Protein AF-A0A1M3HC58-F1 (afdb_monomer)

Sequence (73 aa):
MNNQPTTPLYLRYGGAKKSTFEMSHEELEQAAQSILRRVKEKAFSKGLPNYFSKDGKVMAEYPDGRIEVVKKN

Nearest PDB structures (foldseek):
  4jpd-assembly1_A  TM=3.832E-01  e=8.227E-01  Burkholderia cenocepacia J2315
  8xis-assembly1_B  TM=4.939E-01  e=8.212E+00  Acetivibrio thermocellus
  5nz8-assembly1_A  TM=4.794E-01  e=7.200E+00  Acetivibrio thermocellus
  8h6h-assembly1_A  TM=4.848E-01  e=8.770E+00  Acetivibrio thermocellus
  5tre-assembly1_U  TM=3.004E-01  e=6.742E+00  Saccharomyces cerevisiae

Radius of gyration: 14.9 Å; Cα contacts (8 Å, |Δi|>4): 53; chains: 1; bounding box: 41×23×39 Å

Structure (mmCIF, N/CA/C/O backbone):
data_AF-A0A1M3HC58-F1
#
_entry.id   AF-A0A1M3HC58-F1
#
loop_
_atom_site.group_PDB
_atom_site.id
_atom_site.type_symbol
_atom_site.label_atom_id
_atom_site.label_alt_id
_atom_site.label_comp_id
_atom_site.label_asym_id
_atom_site.label_entity_id
_atom_site.label_seq_id
_atom_site.pdbx_PDB_ins_code
_atom_site.Cartn_x
_atom_site.Cartn_y
_atom_site.Cartn_z
_atom_site.occupancy
_atom_site.B_iso_or_equiv
_atom_site.auth_seq_id
_atom_site.auth_comp_id
_atom_site.auth_asym_id
_atom_site.auth_atom_id
_atom_site.pdbx_PDB_model_num
ATOM 1 N N . MET A 1 1 ? 25.042 -13.142 -10.846 1.00 38.50 1 MET A N 1
ATOM 2 C CA . MET A 1 1 ? 23.572 -13.150 -11.012 1.00 38.50 1 MET A CA 1
ATOM 3 C C . MET A 1 1 ? 22.958 -13.155 -9.620 1.00 38.50 1 MET A C 1
ATOM 5 O O . MET A 1 1 ? 23.055 -14.164 -8.936 1.00 38.50 1 MET A O 1
ATOM 9 N N . ASN A 1 2 ? 22.443 -12.014 -9.154 1.00 41.34 2 ASN A N 1
ATOM 10 C CA . ASN A 1 2 ? 21.900 -11.878 -7.799 1.00 41.34 2 ASN A CA 1
ATOM 11 C C . ASN A 1 2 ? 20.412 -12.239 -7.805 1.00 41.34 2 ASN A C 1
ATOM 13 O O . ASN A 1 2 ? 19.566 -11.396 -8.089 1.00 41.34 2 ASN A O 1
ATOM 17 N N . ASN A 1 3 ? 20.106 -13.497 -7.491 1.00 51.81 3 ASN A N 1
ATOM 18 C CA . ASN A 1 3 ? 18.745 -13.965 -7.247 1.00 51.81 3 ASN A CA 1
ATOM 19 C C . ASN A 1 3 ? 18.287 -13.471 -5.868 1.00 51.81 3 ASN A C 1
ATOM 21 O O . ASN A 1 3 ? 18.435 -14.177 -4.872 1.00 51.81 3 ASN A O 1
ATOM 25 N N . GLN A 1 4 ? 17.763 -12.245 -5.785 1.00 57.09 4 GLN A N 1
ATOM 26 C CA . GLN A 1 4 ? 17.005 -11.846 -4.601 1.00 57.09 4 GLN A CA 1
ATOM 27 C C . GLN A 1 4 ? 15.636 -12.537 -4.642 1.00 57.09 4 GLN A C 1
ATOM 29 O O . GLN A 1 4 ? 14.924 -12.402 -5.638 1.00 57.09 4 GLN A O 1
ATOM 34 N N . PRO A 1 5 ? 15.242 -13.277 -3.594 1.00 47.97 5 PRO A N 1
ATOM 35 C CA . PRO A 1 5 ? 13.924 -13.881 -3.548 1.00 47.97 5 PRO A CA 1
ATOM 36 C C . PRO A 1 5 ? 12.866 -12.774 -3.461 1.00 47.97 5 PRO A C 1
ATOM 38 O O . PRO A 1 5 ? 12.812 -12.012 -2.495 1.00 47.97 5 PRO A O 1
ATOM 41 N N . THR A 1 6 ? 12.009 -12.693 -4.479 1.00 61.12 6 THR A N 1
ATOM 42 C CA . THR A 1 6 ? 10.794 -11.867 -4.514 1.00 61.12 6 THR A CA 1
ATOM 43 C C . THR A 1 6 ? 9.726 -12.481 -3.613 1.00 61.12 6 THR A C 1
ATOM 45 O O . THR A 1 6 ? 8.659 -12.877 -4.078 1.00 61.12 6 THR A O 1
ATOM 48 N N . THR A 1 7 ? 10.023 -12.644 -2.324 1.00 52.97 7 THR A N 1
ATOM 49 C CA . THR A 1 7 ? 9.071 -13.216 -1.373 1.00 52.97 7 THR A CA 1
ATOM 50 C C . THR A 1 7 ? 7.991 -12.170 -1.087 1.00 52.97 7 THR A C 1
ATOM 52 O O . THR A 1 7 ? 8.309 -11.119 -0.520 1.00 52.97 7 THR A O 1
ATOM 55 N N . PRO A 1 8 ? 6.723 -12.402 -1.472 1.00 49.53 8 PRO A N 1
ATOM 56 C CA . PRO A 1 8 ? 5.652 -11.455 -1.199 1.00 49.53 8 PRO A CA 1
ATOM 57 C C . PRO A 1 8 ? 5.462 -11.285 0.313 1.00 49.53 8 PRO A C 1
ATOM 59 O O . PRO A 1 8 ? 5.456 -12.247 1.084 1.00 49.53 8 PRO A O 1
ATOM 62 N N . LEU A 1 9 ? 5.330 -10.031 0.748 1.00 44.69 9 LEU A N 1
ATOM 63 C CA . LEU A 1 9 ? 5.154 -9.675 2.152 1.00 44.69 9 LEU A CA 1
ATOM 64 C C . LEU A 1 9 ? 3.667 -9.800 2.510 1.00 44.69 9 LEU A C 1
ATOM 66 O O . LEU A 1 9 ? 2.881 -8.886 2.278 1.00 44.69 9 LEU A O 1
ATOM 70 N N . TYR A 1 10 ? 3.268 -10.950 3.053 1.00 43.88 10 TYR A N 1
ATOM 71 C CA . TYR A 1 10 ? 1.889 -11.173 3.490 1.00 43.88 10 TYR A CA 1
ATOM 72 C C . TYR A 1 10 ? 1.572 -10.363 4.755 1.00 43.88 10 TYR A C 1
ATOM 74 O O . TYR A 1 10 ? 2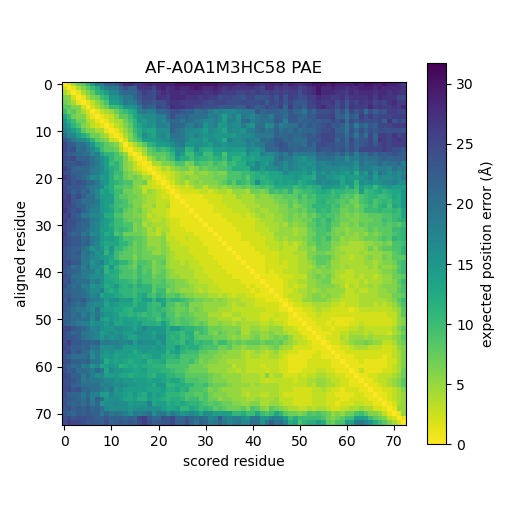.272 -10.460 5.768 1.00 43.88 10 TYR A O 1
ATOM 82 N N . LEU A 1 11 ? 0.493 -9.579 4.703 1.00 45.97 11 LEU A N 1
ATOM 83 C CA . LEU A 1 11 ? -0.007 -8.778 5.820 1.00 45.97 11 LEU A CA 1
ATOM 84 C C . LEU A 1 11 ? -0.588 -9.692 6.891 1.00 45.97 11 LEU A C 1
ATOM 86 O O . LEU A 1 11 ? -1.723 -10.148 6.789 1.00 45.97 11 LEU A O 1
ATOM 90 N N . ARG A 1 12 ? 0.186 -9.974 7.938 1.00 45.97 12 ARG A N 1
ATOM 91 C CA . ARG A 1 12 ? -0.369 -10.596 9.139 1.00 45.97 12 ARG A CA 1
ATOM 92 C C . ARG A 1 12 ? -0.988 -9.501 10.002 1.00 45.97 12 ARG A C 1
ATOM 94 O O . ARG A 1 12 ? -0.284 -8.591 10.431 1.00 45.97 12 ARG A O 1
ATOM 101 N N . TYR A 1 13 ? -2.278 -9.632 10.299 1.00 52.09 13 TYR A N 1
ATOM 102 C CA . TYR A 1 13 ? -3.071 -8.810 11.232 1.00 52.09 13 TYR A CA 1
ATOM 103 C C . TYR A 1 13 ? -2.561 -8.834 12.698 1.00 52.09 13 TYR A C 1
ATOM 105 O O . TYR A 1 13 ? -3.287 -8.498 13.625 1.00 52.09 13 TYR A O 1
ATOM 113 N N . GLY A 1 14 ? -1.306 -9.219 12.950 1.00 53.41 14 GLY A N 1
ATOM 114 C CA . GLY A 1 14 ? -0.746 -9.483 14.282 1.00 53.41 14 GLY A CA 1
ATOM 115 C C . GLY A 1 14 ? -0.445 -8.249 15.141 1.00 53.41 14 GLY A C 1
ATOM 116 O O . GLY A 1 14 ? 0.367 -8.345 16.051 1.00 53.41 14 GLY A O 1
ATOM 117 N N . GLY A 1 15 ? -1.039 -7.090 14.845 1.00 54.53 15 GLY A N 1
ATOM 118 C CA . GLY A 1 15 ? -0.830 -5.841 15.591 1.00 54.53 15 GLY A CA 1
ATOM 119 C C . GLY A 1 15 ? -2.115 -5.160 16.065 1.00 54.53 15 GLY A C 1
ATOM 120 O O . GLY A 1 15 ? -2.057 -4.016 16.515 1.00 54.53 15 GLY A O 1
ATOM 121 N N . ALA A 1 16 ? -3.267 -5.816 15.918 1.00 59.44 16 ALA A N 1
ATOM 122 C CA . ALA A 1 16 ? -4.556 -5.279 16.334 1.00 59.44 16 ALA A CA 1
ATOM 123 C C . ALA A 1 16 ? -4.791 -5.527 17.836 1.00 59.44 16 ALA A C 1
ATOM 125 O O . ALA A 1 16 ? -4.552 -6.623 18.333 1.00 59.44 16 ALA A O 1
ATOM 126 N N . LYS A 1 17 ? -5.252 -4.498 18.566 1.00 58.34 17 LYS A N 1
ATOM 127 C CA . LYS A 1 17 ? -5.532 -4.573 20.017 1.00 58.34 17 LYS A CA 1
ATOM 128 C C . LYS A 1 17 ? -6.805 -5.366 20.362 1.00 58.34 17 LYS A C 1
ATOM 130 O O . LYS A 1 17 ? -7.016 -5.666 21.530 1.00 58.34 17 LYS A O 1
ATOM 135 N N . LYS A 1 18 ? -7.649 -5.658 19.368 1.00 63.03 18 LYS A N 1
ATOM 136 C CA . LYS A 1 18 ? -8.931 -6.369 19.482 1.00 63.03 18 LYS A CA 1
ATOM 137 C C . LYS A 1 18 ? -9.030 -7.438 18.395 1.00 63.03 18 LYS A C 1
ATOM 139 O O . LYS A 1 18 ? -8.332 -7.342 17.382 1.00 63.03 18 LYS A O 1
ATOM 144 N N . SER A 1 19 ? -9.901 -8.424 18.580 1.00 67.44 19 SER A N 1
ATOM 145 C CA . SER A 1 19 ? -10.239 -9.369 17.516 1.00 67.44 19 SER A CA 1
ATOM 146 C C . SER A 1 19 ? -10.999 -8.667 16.386 1.00 67.44 19 SER A C 1
ATOM 148 O O . SER A 1 19 ? -11.785 -7.758 16.640 1.00 67.44 19 SER A O 1
ATOM 150 N N . THR A 1 20 ? -10.829 -9.106 15.135 1.00 64.19 20 THR A N 1
ATOM 151 C CA . THR A 1 20 ? -11.596 -8.573 13.989 1.00 64.19 20 THR A CA 1
ATOM 152 C C . THR A 1 20 ? -13.101 -8.800 14.128 1.00 64.19 20 THR A C 1
ATOM 154 O O . THR A 1 20 ? -13.880 -8.064 13.539 1.00 64.19 20 THR A O 1
ATOM 157 N N . PHE A 1 21 ? -13.511 -9.800 14.914 1.00 71.00 21 PHE A N 1
ATOM 158 C CA . PHE A 1 21 ? -14.917 -10.103 15.204 1.00 71.00 21 PHE A CA 1
ATOM 159 C C . PHE A 1 21 ? -15.550 -9.148 16.226 1.00 71.00 21 PHE A C 1
ATOM 161 O O . PHE A 1 21 ? -16.767 -9.114 16.359 1.00 71.00 21 PHE A O 1
ATOM 168 N N . GLU A 1 22 ? -14.728 -8.387 16.950 1.00 72.19 22 GLU A N 1
ATOM 169 C CA . GLU A 1 22 ? -15.154 -7.447 17.993 1.00 72.19 22 GLU A CA 1
ATOM 170 C C . GLU A 1 22 ? -15.030 -5.987 17.538 1.00 72.19 22 GLU A C 1
ATOM 172 O O . GLU A 1 22 ? -15.309 -5.071 18.310 1.00 72.19 22 GLU A O 1
ATOM 177 N N . MET A 1 23 ? -14.559 -5.767 16.308 1.00 77.88 23 MET A N 1
ATOM 178 C CA . MET A 1 23 ? -14.384 -4.439 15.736 1.00 77.88 23 MET A CA 1
ATOM 179 C C . MET A 1 23 ? -15.650 -3.992 15.016 1.00 77.88 23 MET A C 1
ATOM 181 O O . MET A 1 23 ? -16.248 -4.751 14.250 1.00 77.88 23 MET A O 1
ATOM 185 N N . SER A 1 24 ? -16.019 -2.729 15.209 1.00 84.69 24 SER A N 1
ATOM 186 C CA . SER A 1 24 ? -16.991 -2.071 14.341 1.00 84.69 24 SER A CA 1
ATOM 187 C C . SER A 1 24 ? -16.447 -1.935 12.912 1.00 84.69 24 SER A C 1
ATOM 189 O O . SER A 1 24 ? -15.249 -2.085 12.653 1.00 84.69 24 SER A O 1
ATOM 191 N N . HIS A 1 25 ? -17.325 -1.609 11.964 1.00 81.50 2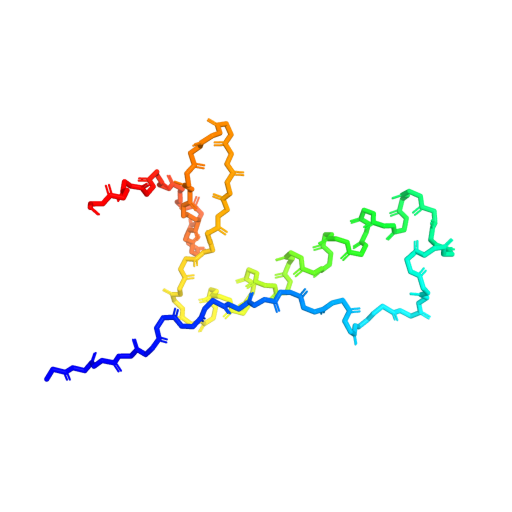5 HIS A N 1
ATOM 192 C CA . HIS A 1 25 ? -16.914 -1.351 10.583 1.00 81.50 25 HIS A CA 1
ATOM 193 C C . HIS A 1 25 ? -15.866 -0.226 10.487 1.00 81.50 25 HIS A C 1
ATOM 195 O O . HIS A 1 25 ? -14.862 -0.373 9.794 1.00 81.50 25 HIS A O 1
ATOM 201 N N . GLU A 1 26 ? -16.047 0.851 11.256 1.00 84.38 26 GLU A N 1
ATOM 202 C CA . GLU A 1 26 ? -15.098 1.968 11.320 1.00 84.38 26 GLU A CA 1
ATOM 203 C C . GLU A 1 26 ? -13.748 1.546 11.920 1.00 84.38 26 GLU A C 1
ATOM 205 O O . GLU A 1 26 ? -12.690 1.936 11.425 1.00 84.38 26 GLU A O 1
ATOM 210 N N . GLU A 1 27 ? -13.754 0.716 12.969 1.00 75.50 27 GLU A N 1
ATOM 211 C CA . GLU A 1 27 ? -12.522 0.202 13.581 1.00 75.50 27 GLU A CA 1
ATOM 212 C C . GLU A 1 27 ? -11.752 -0.707 12.608 1.00 75.50 27 GLU A C 1
ATOM 214 O O . GLU A 1 27 ? -10.519 -0.653 12.549 1.00 75.50 27 GLU A O 1
ATOM 219 N N . LEU A 1 28 ? -12.465 -1.504 11.805 1.00 79.00 28 LEU A N 1
ATOM 220 C CA . LEU A 1 28 ? -11.871 -2.319 10.745 1.00 79.00 28 LEU A CA 1
ATOM 221 C C . LEU A 1 28 ? -11.248 -1.456 9.644 1.00 79.00 28 LEU A C 1
ATOM 223 O O . LEU A 1 28 ? -10.126 -1.746 9.220 1.00 79.00 28 LEU A O 1
ATOM 227 N N . GLU A 1 29 ? -11.920 -0.387 9.210 1.00 83.12 29 GLU A N 1
ATOM 228 C CA . GLU A 1 29 ? -11.362 0.559 8.237 1.00 83.12 29 GLU A CA 1
ATOM 229 C C . GLU A 1 29 ? -10.105 1.245 8.773 1.00 83.12 29 GLU A C 1
ATOM 231 O O . GLU A 1 29 ? -9.076 1.271 8.094 1.00 83.12 29 GLU A O 1
ATOM 236 N N . GLN A 1 30 ? -10.135 1.741 10.011 1.00 82.56 30 GLN A N 1
ATOM 237 C CA . GLN A 1 30 ? -8.969 2.366 10.638 1.00 82.56 30 GLN A CA 1
ATOM 238 C C . GLN A 1 30 ? -7.798 1.385 10.772 1.00 82.56 30 GLN A C 1
ATOM 240 O O . GLN A 1 30 ? -6.643 1.742 10.505 1.00 82.56 30 GLN A O 1
ATOM 245 N N . ALA A 1 31 ? -8.074 0.133 11.147 1.00 79.69 31 ALA A N 1
ATOM 246 C CA . ALA A 1 31 ? -7.063 -0.915 11.213 1.00 79.69 31 ALA A CA 1
ATOM 247 C C . ALA A 1 31 ? -6.468 -1.208 9.826 1.00 79.69 31 ALA A C 1
ATOM 249 O O . ALA A 1 31 ? -5.242 -1.262 9.687 1.00 79.69 31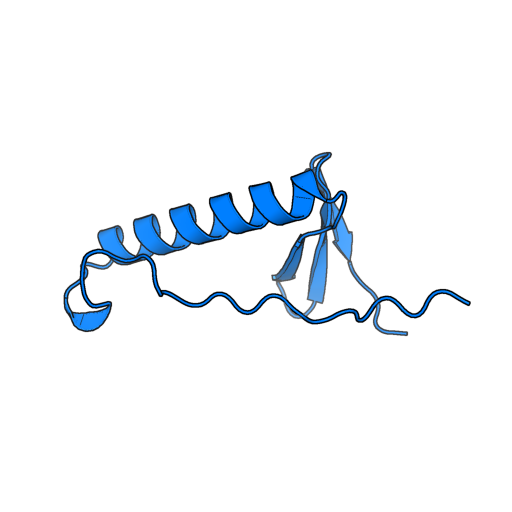 ALA A O 1
ATOM 250 N N . ALA A 1 32 ? -7.307 -1.328 8.794 1.00 79.75 32 ALA A N 1
ATOM 251 C CA . ALA A 1 32 ? -6.873 -1.545 7.418 1.00 79.75 32 ALA A CA 1
ATOM 252 C C . ALA A 1 32 ? -6.001 -0.385 6.906 1.00 79.75 32 ALA A C 1
ATOM 254 O O . ALA A 1 32 ? -4.912 -0.622 6.381 1.00 79.75 32 ALA A O 1
ATOM 255 N N . GLN A 1 33 ? -6.414 0.864 7.139 1.00 83.69 33 GLN A N 1
ATOM 256 C CA . GLN A 1 33 ? -5.650 2.067 6.783 1.00 83.69 33 GLN A CA 1
ATOM 257 C C . GLN A 1 33 ? -4.289 2.113 7.490 1.00 83.69 33 GLN A C 1
ATOM 259 O O . GLN A 1 33 ? -3.261 2.395 6.871 1.00 83.69 33 GLN A O 1
ATOM 264 N N . SER A 1 34 ? -4.249 1.776 8.782 1.00 82.38 34 SER A N 1
ATOM 265 C 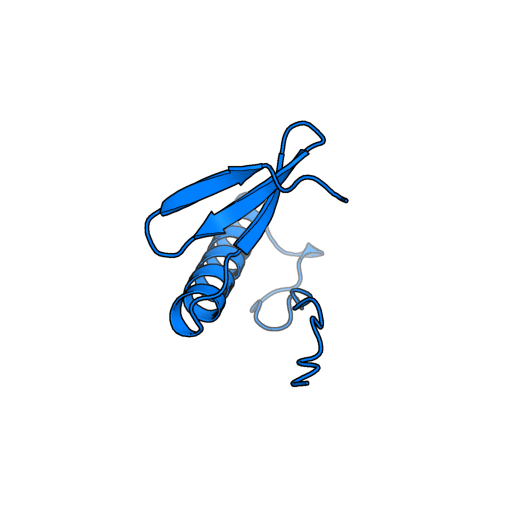CA . SER A 1 34 ? -3.006 1.721 9.561 1.00 82.38 34 SER A CA 1
ATOM 266 C C . SER A 1 34 ? -2.033 0.663 9.027 1.00 82.38 34 SER A C 1
ATOM 268 O O . SER A 1 34 ? -0.830 0.918 8.917 1.00 82.38 34 SER A O 1
ATOM 270 N N . ILE A 1 35 ? -2.545 -0.511 8.645 1.00 81.12 35 ILE A N 1
ATOM 271 C CA . ILE A 1 35 ? -1.746 -1.575 8.029 1.00 81.12 35 ILE A CA 1
ATOM 272 C C . ILE A 1 35 ? -1.219 -1.117 6.668 1.00 81.12 35 ILE A C 1
ATOM 274 O O . ILE A 1 35 ? -0.012 -1.187 6.439 1.00 81.12 35 ILE A O 1
ATOM 278 N N . LEU A 1 36 ? -2.085 -0.599 5.792 1.00 80.94 36 LEU A N 1
ATOM 279 C CA . LEU A 1 36 ? -1.695 -0.105 4.469 1.00 80.94 36 LEU A CA 1
ATOM 280 C C . LEU A 1 36 ? -0.599 0.957 4.565 1.00 80.94 36 LEU A C 1
ATOM 282 O O . LEU A 1 36 ? 0.399 0.872 3.849 1.00 80.94 36 LEU A O 1
ATOM 286 N N . ARG A 1 37 ? -0.731 1.908 5.495 1.00 83.94 37 ARG A N 1
ATOM 287 C CA . ARG A 1 37 ? 0.285 2.936 5.733 1.00 83.94 37 ARG A CA 1
ATOM 288 C C . ARG A 1 37 ? 1.644 2.330 6.083 1.00 83.94 37 ARG A C 1
ATOM 290 O O . ARG A 1 37 ? 2.630 2.639 5.424 1.00 83.94 37 ARG A O 1
ATOM 297 N N . ARG A 1 38 ? 1.698 1.419 7.060 1.00 83.25 38 ARG A N 1
ATOM 298 C CA . ARG A 1 38 ? 2.954 0.761 7.481 1.00 83.25 38 ARG A CA 1
ATOM 299 C C . ARG A 1 38 ? 3.607 -0.030 6.351 1.00 83.25 38 ARG A C 1
ATOM 301 O O . ARG A 1 38 ? 4.829 -0.129 6.277 1.00 83.25 38 ARG A O 1
ATOM 308 N N . VAL A 1 39 ? 2.795 -0.622 5.485 1.00 80.94 39 VAL A N 1
ATOM 309 C CA . VAL A 1 39 ? 3.265 -1.407 4.339 1.00 80.94 39 VAL A CA 1
ATOM 310 C C . VAL A 1 39 ? 3.880 -0.503 3.294 1.00 80.94 39 VAL A C 1
ATOM 312 O O . VAL A 1 39 ? 4.989 -0.788 2.851 1.00 80.94 39 VAL A O 1
ATOM 315 N N . LYS A 1 40 ? 3.211 0.608 2.968 1.00 83.00 40 LYS A N 1
ATOM 316 C CA . LYS A 1 40 ? 3.759 1.639 2.084 1.00 83.00 40 LYS A CA 1
ATOM 317 C C . LYS A 1 40 ? 5.066 2.192 2.639 1.00 83.00 40 LYS A C 1
ATOM 319 O O . LYS A 1 40 ? 6.077 2.135 1.953 1.00 83.00 40 LYS A O 1
ATOM 324 N N . GLU A 1 41 ? 5.092 2.607 3.905 1.00 84.88 41 GLU A N 1
ATOM 325 C CA . GLU A 1 41 ? 6.307 3.099 4.575 1.00 84.88 41 GLU A CA 1
ATOM 326 C C . GLU A 1 41 ? 7.460 2.077 4.497 1.00 84.88 41 GLU A C 1
ATOM 328 O O . GLU A 1 41 ? 8.598 2.413 4.154 1.00 84.88 41 GLU A O 1
ATOM 333 N N . LYS A 1 42 ? 7.176 0.793 4.748 1.00 84.88 42 LYS A N 1
ATOM 334 C CA . LYS A 1 42 ? 8.179 -0.281 4.690 1.00 84.88 42 LYS A CA 1
ATOM 335 C C . LYS A 1 42 ? 8.635 -0.621 3.267 1.00 84.88 42 LYS A C 1
ATOM 337 O O . LYS A 1 42 ? 9.801 -0.959 3.080 1.00 84.88 42 LYS A O 1
ATOM 342 N N . ALA A 1 43 ? 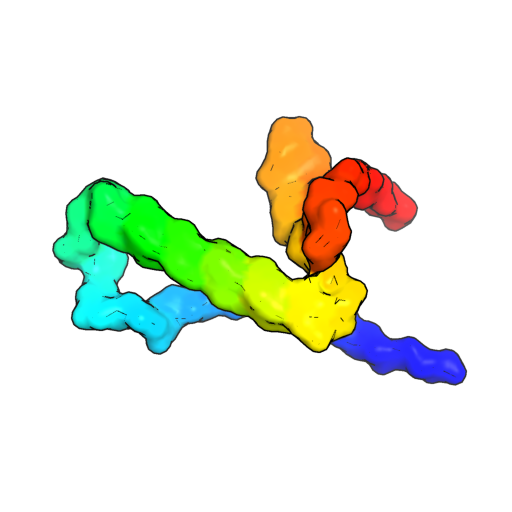7.742 -0.590 2.283 1.00 81.19 43 ALA A N 1
ATOM 343 C CA . ALA A 1 43 ? 8.089 -0.814 0.882 1.00 81.19 43 ALA A CA 1
ATOM 344 C C . ALA A 1 43 ? 8.936 0.352 0.352 1.00 81.19 43 ALA A C 1
ATOM 346 O O . ALA A 1 43 ? 10.014 0.142 -0.203 1.00 81.19 43 ALA A O 1
ATOM 347 N N . PHE A 1 44 ? 8.510 1.583 0.635 1.00 85.31 44 PHE A N 1
ATOM 348 C CA . PHE A 1 44 ? 9.151 2.794 0.141 1.00 85.31 44 PHE A CA 1
ATOM 349 C C . PHE A 1 44 ? 10.514 3.058 0.770 1.00 85.31 44 PHE A C 1
ATOM 351 O O . PHE A 1 44 ? 11.448 3.411 0.055 1.00 85.31 44 PHE A O 1
ATOM 358 N N . SER A 1 45 ? 10.683 2.777 2.065 1.00 84.38 45 SER A N 1
ATOM 359 C CA . SER A 1 45 ? 12.005 2.811 2.717 1.00 84.38 45 SER A CA 1
ATOM 360 C C . SER A 1 45 ? 13.019 1.832 2.110 1.00 84.38 45 SER A C 1
ATOM 362 O O . SER A 1 45 ? 14.219 1.991 2.313 1.00 84.38 45 SER A O 1
ATOM 364 N N . LYS A 1 46 ? 12.560 0.835 1.346 1.00 85.50 46 LYS A N 1
ATOM 365 C CA . LYS A 1 46 ? 13.406 -0.119 0.615 1.00 85.50 46 LYS A CA 1
ATOM 366 C C . LYS A 1 46 ? 13.508 0.183 -0.882 1.00 85.50 46 LYS A C 1
ATOM 368 O O . LYS A 1 46 ? 14.097 -0.613 -1.607 1.00 85.50 46 LYS A O 1
ATOM 373 N N . GLY A 1 47 ? 12.910 1.280 -1.353 1.00 84.25 47 GLY A N 1
ATOM 374 C CA . GLY A 1 47 ? 12.824 1.610 -2.778 1.00 84.25 47 GLY A CA 1
ATOM 375 C C . GLY A 1 47 ? 11.971 0.631 -3.591 1.00 84.25 47 GLY A C 1
ATOM 376 O O . GLY A 1 47 ? 12.127 0.550 -4.807 1.00 84.25 47 GLY A O 1
ATOM 377 N N . LEU A 1 48 ? 11.095 -0.141 -2.938 1.00 86.44 48 LEU A N 1
ATOM 378 C CA . LEU A 1 48 ? 10.241 -1.130 -3.592 1.00 86.44 48 LEU A CA 1
ATOM 379 C C . LEU A 1 48 ? 8.846 -0.550 -3.859 1.00 86.44 48 LEU A C 1
ATOM 381 O O . LEU A 1 48 ? 8.312 0.161 -3.002 1.00 86.44 48 LEU A O 1
ATOM 385 N N . PRO A 1 49 ? 8.222 -0.881 -5.003 1.00 86.94 49 PRO A N 1
ATOM 386 C CA . PRO A 1 49 ? 6.832 -0.538 -5.244 1.00 86.94 49 PRO A CA 1
ATOM 387 C C . PRO A 1 49 ? 5.888 -1.394 -4.391 1.00 86.94 49 PRO A C 1
ATOM 389 O O . PRO A 1 49 ? 6.179 -2.545 -4.053 1.00 86.94 49 PRO A O 1
ATOM 392 N N . ASN A 1 50 ? 4.724 -0.835 -4.080 1.00 87.00 50 ASN A N 1
ATOM 393 C CA . ASN A 1 50 ? 3.610 -1.548 -3.480 1.00 87.00 50 ASN A CA 1
ATOM 394 C C . ASN A 1 50 ? 2.689 -2.088 -4.582 1.00 87.00 50 ASN A C 1
ATOM 396 O O . ASN A 1 50 ? 2.165 -1.316 -5.385 1.00 87.00 50 ASN A O 1
ATOM 400 N N . TYR A 1 51 ? 2.477 -3.403 -4.615 1.00 86.19 51 TYR A N 1
ATOM 401 C CA . TYR A 1 51 ? 1.624 -4.045 -5.615 1.00 86.19 51 TYR A CA 1
ATOM 402 C C . TYR A 1 51 ? 0.202 -4.233 -5.089 1.00 86.19 51 TYR A C 1
ATOM 404 O O . TYR A 1 51 ? 0.002 -4.761 -3.996 1.00 86.19 51 TYR A O 1
ATOM 412 N N . PHE A 1 52 ? -0.794 -3.853 -5.883 1.00 84.38 52 PHE A N 1
ATOM 413 C CA . PHE A 1 52 ? -2.209 -4.024 -5.550 1.00 84.38 52 PHE A CA 1
ATOM 414 C C . PHE A 1 52 ? -3.032 -4.323 -6.803 1.00 84.38 52 PHE A C 1
ATOM 416 O O . PHE A 1 52 ? -2.604 -4.042 -7.917 1.00 84.38 52 PHE A O 1
ATOM 423 N N . SER A 1 53 ? -4.211 -4.921 -6.635 1.00 84.88 53 SER A N 1
ATOM 424 C CA . SER A 1 53 ? -5.125 -5.182 -7.753 1.00 84.88 53 SER A CA 1
ATOM 425 C C . SER A 1 53 ? -6.239 -4.144 -7.776 1.00 84.88 53 SER A C 1
ATOM 427 O O . SER A 1 53 ? -6.852 -3.880 -6.743 1.00 8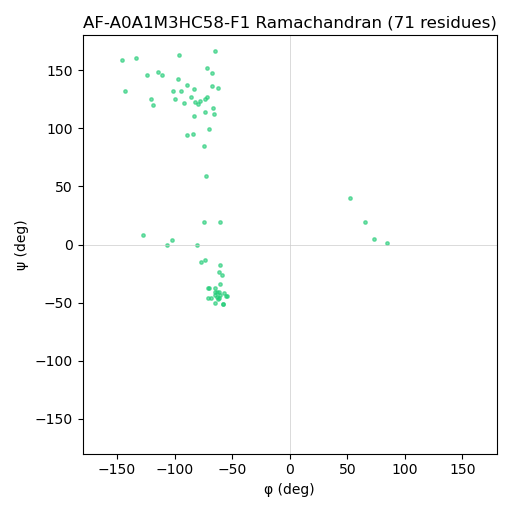4.88 53 SER A O 1
ATOM 429 N N . LYS A 1 54 ? -6.512 -3.569 -8.946 1.00 84.62 54 LYS A N 1
ATOM 430 C CA . LYS A 1 54 ? -7.618 -2.635 -9.174 1.00 84.62 54 LYS A CA 1
ATOM 431 C C . LYS A 1 54 ? -8.201 -2.876 -10.564 1.00 84.62 54 LYS A C 1
ATOM 433 O O . LYS A 1 54 ? -7.446 -3.019 -11.522 1.00 84.62 54 LYS A O 1
ATOM 438 N N . ASP A 1 55 ? -9.525 -2.972 -10.666 1.00 88.31 55 ASP A N 1
ATOM 439 C CA . ASP A 1 55 ? -10.246 -3.177 -11.935 1.00 88.31 55 ASP A CA 1
ATOM 440 C C . ASP A 1 55 ? -9.725 -4.379 -12.755 1.00 88.31 55 ASP A C 1
ATOM 442 O O . ASP A 1 55 ? -9.552 -4.312 -13.971 1.00 88.31 55 ASP A O 1
ATOM 446 N N . GLY A 1 56 ? -9.398 -5.482 -12.067 1.00 87.12 56 GLY A N 1
ATOM 447 C CA . GLY A 1 56 ? -8.861 -6.706 -12.681 1.00 87.12 56 GLY A CA 1
ATOM 448 C C . GLY A 1 56 ? -7.406 -6.612 -13.163 1.00 87.12 56 GLY A C 1
ATOM 449 O O . GLY A 1 56 ? -6.897 -7.566 -13.749 1.00 87.12 56 GLY A O 1
ATOM 450 N N . LYS A 1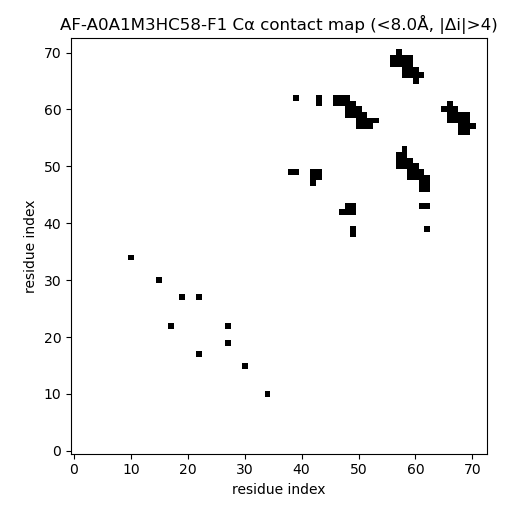 57 ? -6.719 -5.492 -12.917 1.00 86.19 57 LYS A N 1
ATOM 451 C CA . LYS A 1 57 ? -5.318 -5.263 -13.291 1.00 86.19 57 LYS A CA 1
ATOM 452 C C . LYS A 1 57 ? -4.432 -5.213 -12.053 1.00 86.19 57 LYS A C 1
ATOM 454 O O . LYS A 1 57 ? -4.844 -4.723 -11.004 1.00 86.19 57 LYS A O 1
ATOM 459 N N . VAL A 1 58 ? -3.199 -5.694 -12.190 1.00 89.00 58 VAL A N 1
ATOM 460 C CA . VAL A 1 58 ? -2.163 -5.529 -11.164 1.00 89.00 58 VAL A CA 1
ATOM 461 C C . VAL A 1 58 ? -1.489 -4.181 -11.383 1.00 89.00 58 VAL A C 1
ATOM 463 O O . VAL A 1 58 ? -1.038 -3.877 -12.485 1.00 89.00 58 VAL A O 1
ATOM 466 N N . MET A 1 59 ? -1.432 -3.380 -10.330 1.00 89.62 59 MET A N 1
ATOM 467 C CA . MET A 1 59 ? -0.851 -2.047 -10.298 1.00 89.62 59 MET A CA 1
ATOM 468 C C . MET A 1 59 ? 0.369 -2.041 -9.372 1.00 89.62 59 MET A C 1
ATOM 470 O O . MET A 1 59 ? 0.388 -2.765 -8.375 1.00 89.62 59 MET A O 1
ATOM 474 N N . ALA A 1 60 ? 1.359 -1.210 -9.679 1.00 90.50 60 ALA A N 1
ATOM 475 C CA . ALA A 1 60 ? 2.518 -0.925 -8.842 1.00 90.50 60 ALA A CA 1
ATOM 476 C C . ALA A 1 60 ? 2.526 0.565 -8.481 1.00 90.50 60 ALA A C 1
ATOM 478 O O . ALA A 1 60 ? 2.574 1.402 -9.377 1.00 90.50 60 ALA A O 1
ATOM 479 N N . GLU A 1 61 ? 2.471 0.895 -7.191 1.00 88.88 61 GLU A N 1
ATOM 480 C CA . GLU A 1 61 ? 2.638 2.257 -6.667 1.00 88.88 61 GLU A CA 1
ATOM 481 C C . GLU A 1 61 ? 4.065 2.436 -6.146 1.00 88.88 61 GLU A C 1
ATOM 483 O O . GLU A 1 61 ? 4.525 1.661 -5.307 1.00 88.88 61 GLU A O 1
ATOM 488 N N . TYR A 1 62 ? 4.762 3.455 -6.632 1.00 87.69 62 TYR A N 1
ATOM 489 C CA . TYR A 1 62 ? 6.138 3.776 -6.264 1.00 87.69 62 TYR A CA 1
ATOM 490 C C . TYR A 1 62 ? 6.199 4.857 -5.165 1.00 87.69 62 TYR A C 1
ATOM 492 O O . TYR A 1 62 ? 5.213 5.562 -4.941 1.00 87.69 62 TYR A O 1
ATOM 500 N N . PRO A 1 63 ? 7.349 5.021 -4.477 1.00 84.06 63 PRO A N 1
ATOM 501 C CA . PRO A 1 63 ? 7.512 6.022 -3.413 1.00 84.06 63 PRO A CA 1
ATOM 502 C C . PRO A 1 63 ? 7.270 7.472 -3.847 1.00 84.06 63 PRO A C 1
ATOM 504 O O . PRO A 1 63 ? 6.922 8.313 -3.025 1.00 84.06 63 PRO A O 1
ATOM 507 N N . ASP A 1 64 ? 7.474 7.759 -5.132 1.00 85.50 64 ASP A N 1
ATOM 508 C CA . ASP A 1 64 ? 7.249 9.058 -5.772 1.00 85.50 64 ASP A CA 1
ATOM 509 C C . ASP A 1 64 ? 5.766 9.311 -6.117 1.00 85.50 64 ASP A C 1
ATOM 511 O O . ASP A 1 64 ? 5.425 10.363 -6.653 1.00 85.50 64 ASP A O 1
ATOM 515 N N . GLY A 1 65 ? 4.879 8.356 -5.818 1.00 84.44 65 GLY A N 1
ATOM 516 C CA . GLY A 1 65 ? 3.452 8.422 -6.121 1.00 84.44 65 GLY A CA 1
ATOM 517 C C . GLY A 1 65 ? 3.088 7.978 -7.539 1.00 84.44 65 GLY A C 1
ATOM 518 O O . GLY A 1 65 ? 1.906 7.988 -7.890 1.00 84.44 65 GLY A O 1
ATOM 519 N N . ARG A 1 66 ? 4.055 7.558 -8.364 1.00 90.31 66 ARG A N 1
ATOM 520 C CA . ARG A 1 66 ? 3.773 7.010 -9.695 1.00 90.31 66 ARG A CA 1
ATOM 521 C C . ARG A 1 66 ? 3.050 5.671 -9.566 1.00 90.31 66 ARG A C 1
ATOM 523 O O . ARG A 1 66 ? 3.441 4.822 -8.765 1.00 90.31 66 ARG A O 1
ATOM 530 N N . ILE A 1 67 ? 2.019 5.466 -10.387 1.00 91.62 67 ILE A N 1
ATOM 531 C CA . ILE A 1 67 ? 1.256 4.215 -10.446 1.00 91.62 67 ILE A CA 1
ATOM 532 C C . ILE A 1 67 ? 1.335 3.640 -11.858 1.00 91.62 67 ILE A C 1
ATOM 534 O O . ILE A 1 67 ? 0.970 4.310 -12.823 1.00 91.62 67 ILE A O 1
ATOM 538 N N . GLU A 1 68 ? 1.764 2.386 -11.976 1.00 92.06 68 GLU A N 1
ATOM 539 C CA . GLU A 1 68 ? 1.926 1.699 -13.260 1.00 92.06 68 GLU A CA 1
ATOM 540 C C . GLU A 1 68 ? 1.138 0.392 -13.311 1.00 92.06 68 GLU A C 1
ATOM 542 O O . GLU A 1 68 ? 1.008 -0.309 -12.309 1.00 92.06 68 GLU A O 1
ATOM 547 N N . VAL A 1 69 ? 0.614 0.044 -14.490 1.00 91.50 69 VAL A N 1
ATOM 548 C CA . VAL A 1 69 ? 0.001 -1.271 -14.725 1.00 91.50 69 VAL A CA 1
ATOM 549 C C . VAL A 1 69 ? 1.114 -2.285 -14.965 1.00 91.50 69 VAL A C 1
ATOM 551 O O . VAL A 1 69 ? 1.871 -2.171 -15.929 1.00 91.50 69 VAL A O 1
ATOM 554 N N . VAL A 1 70 ? 1.173 -3.317 -14.133 1.00 90.00 70 VAL A N 1
ATOM 555 C CA . VAL A 1 70 ? 2.128 -4.413 -14.276 1.00 90.00 70 VAL A CA 1
ATOM 556 C C . VAL A 1 70 ? 1.567 -5.410 -15.281 1.00 90.00 70 VAL A C 1
ATOM 558 O O . VAL A 1 70 ? 0.583 -6.103 -15.013 1.00 90.00 70 VAL A O 1
ATOM 561 N N . LYS A 1 71 ? 2.188 -5.494 -16.458 1.00 79.62 71 LYS A N 1
ATOM 562 C CA . LYS A 1 71 ? 1.900 -6.568 -17.411 1.00 79.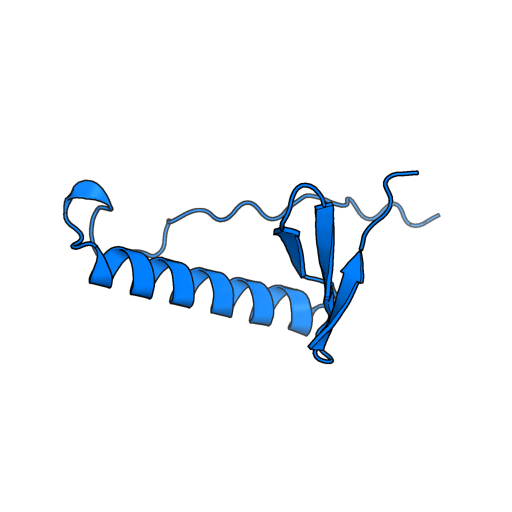62 71 LYS A CA 1
ATOM 563 C C . LYS A 1 71 ? 2.625 -7.826 -16.941 1.00 79.62 71 LYS A C 1
ATOM 565 O O . LYS A 1 71 ? 3.839 -7.804 -16.756 1.00 79.62 71 LYS A O 1
ATOM 570 N N . LYS A 1 72 ? 1.882 -8.915 -16.729 1.00 59.91 72 LYS A N 1
ATOM 571 C CA . LYS A 1 72 ? 2.484 -10.248 -16.621 1.00 59.91 72 LYS A CA 1
ATOM 572 C C . LYS A 1 72 ? 3.068 -10.575 -17.999 1.00 59.91 72 LYS A C 1
ATOM 574 O O . LYS A 1 72 ? 2.296 -10.672 -18.951 1.00 59.91 72 LYS A O 1
ATOM 579 N N . ASN A 1 73 ? 4.394 -10.657 -18.093 1.00 51.97 73 ASN A N 1
ATOM 580 C CA . ASN A 1 73 ? 5.064 -11.307 -19.220 1.00 51.97 73 ASN A CA 1
ATOM 581 C C . ASN A 1 73 ? 4.948 -12.825 -19.087 1.00 51.97 73 ASN A C 1
ATOM 583 O O . ASN A 1 73 ? 4.898 -13.302 -17.927 1.00 51.97 73 ASN A O 1
#

Mean predicted aligned error: 11.07 Å

pLDDT: mean 74.84, std 15.41, range [38.5, 92.06]

Foldseek 3Di:
DDPDPPDDDDDDLVPDPDDPVPDDPVRVVVSVVVSVVVVLVVCQVVQHWDWDDDPNFIWTATPVRDIDTDDDD

Secondary structure (DSSP, 8-state):
-------------TT-SS-GGG--HHHHHHHHHHHHHHHHHHHHTTTPPEEEEETTEEEEE-TTS-EEE----

Solvent-accessible surface area (backbone atoms only — not comparable to full-atom values): 4771 Å² t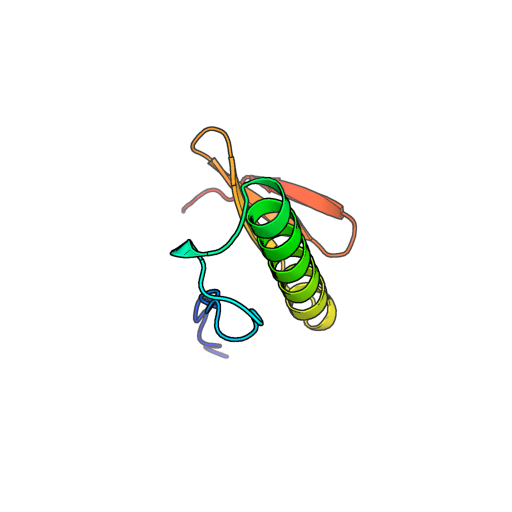otal; per-residue (Å²): 135,87,84,73,81,86,70,79,84,76,87,71,79,86,80,61,96,62,57,80,89,77,46,53,74,67,53,46,50,52,51,49,51,54,51,52,50,54,49,47,55,58,29,35,78,68,77,36,58,49,76,48,78,55,96,94,37,44,33,34,38,37,79,87,70,52,73,43,78,58,76,86,126